Protein AF-A0A2E6MRX5-F1 (afdb_monomer_lite)

Structure (mmCIF, N/CA/C/O backbone):
data_AF-A0A2E6MRX5-F1
#
_entry.id   AF-A0A2E6MRX5-F1
#
loop_
_atom_site.group_PDB
_atom_site.id
_atom_site.type_symbol
_atom_site.label_atom_id
_atom_site.label_alt_id
_atom_sit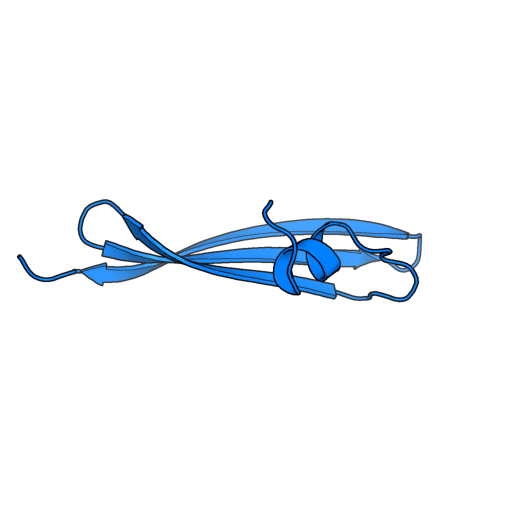e.label_comp_id
_atom_site.label_asym_id
_atom_site.label_entity_id
_atom_site.label_seq_id
_atom_site.pdbx_PDB_ins_code
_atom_site.Cartn_x
_atom_site.Cartn_y
_atom_site.Cartn_z
_atom_site.occupancy
_atom_site.B_iso_or_equiv
_atom_site.auth_seq_id
_atom_site.auth_comp_id
_atom_site.auth_asym_id
_atom_si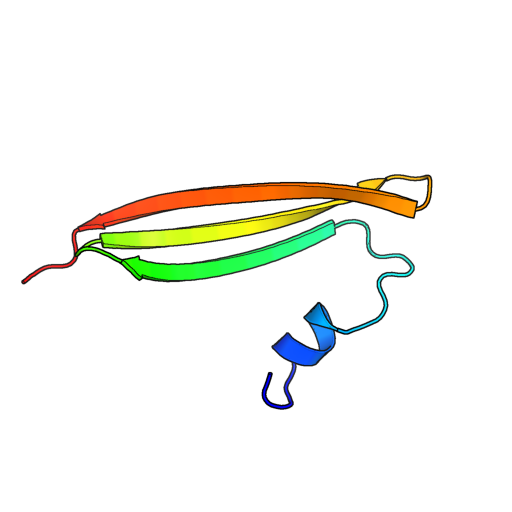te.auth_atom_id
_atom_site.pdbx_PDB_model_num
ATOM 1 N N . MET A 1 1 ? 10.812 4.850 4.672 1.00 77.06 1 MET A N 1
ATOM 2 C CA . MET A 1 1 ? 10.536 3.628 5.475 1.00 77.06 1 MET A CA 1
ATOM 3 C C . MET A 1 1 ? 11.853 3.070 6.024 1.00 77.06 1 MET A C 1
ATOM 5 O O . MET A 1 1 ? 12.897 3.467 5.517 1.00 77.06 1 MET A O 1
ATOM 9 N N . LYS A 1 2 ? 11.845 2.203 7.053 1.00 91.88 2 LYS A N 1
ATOM 10 C CA . LYS A 1 2 ? 13.061 1.442 7.425 1.00 91.88 2 LYS A CA 1
ATOM 11 C C . LYS A 1 2 ? 13.404 0.458 6.302 1.00 91.88 2 LYS A C 1
ATOM 13 O O . LYS A 1 2 ? 12.488 0.004 5.617 1.00 91.88 2 LYS A O 1
ATOM 18 N N . GLU A 1 3 ? 14.688 0.151 6.129 1.00 95.00 3 GLU A N 1
ATOM 19 C CA . GLU A 1 3 ? 15.113 -0.870 5.165 1.00 95.00 3 GLU A CA 1
ATOM 20 C C . GLU A 1 3 ? 14.435 -2.208 5.458 1.00 95.00 3 GLU A C 1
ATOM 22 O O . GLU A 1 3 ? 14.303 -2.614 6.616 1.00 95.00 3 GLU A O 1
ATOM 27 N N . GLY A 1 4 ? 13.971 -2.869 4.400 1.00 94.44 4 GLY A N 1
ATOM 28 C CA . GLY A 1 4 ? 13.272 -4.140 4.504 1.00 94.44 4 GLY A CA 1
ATOM 29 C C . GLY A 1 4 ? 12.416 -4.456 3.278 1.00 94.44 4 GLY A C 1
ATOM 30 O O . GLY A 1 4 ? 12.180 -3.586 2.438 1.00 94.44 4 GLY A O 1
ATOM 31 N N . PRO A 1 5 ? 11.890 -5.689 3.201 1.00 93.00 5 PRO A N 1
ATOM 32 C CA . PRO A 1 5 ? 11.222 -6.206 2.006 1.00 93.00 5 PRO A CA 1
ATOM 33 C C . PRO A 1 5 ? 10.019 -5.363 1.570 1.00 93.00 5 PRO A C 1
ATOM 35 O O . PRO A 1 5 ? 9.781 -5.194 0.378 1.00 93.00 5 PRO A O 1
ATOM 38 N N . MET A 1 6 ? 9.283 -4.777 2.521 1.00 91.94 6 MET A N 1
ATOM 39 C CA . MET A 1 6 ? 8.148 -3.911 2.197 1.00 91.94 6 MET A CA 1
ATOM 40 C C . MET A 1 6 ? 8.591 -2.606 1.526 1.00 91.94 6 MET A C 1
ATOM 42 O O . MET A 1 6 ? 7.960 -2.174 0.570 1.00 91.94 6 MET A O 1
ATOM 46 N N . LYS A 1 7 ? 9.684 -1.993 1.999 1.00 92.88 7 LYS A N 1
ATOM 47 C CA . LYS A 1 7 ? 10.248 -0.788 1.379 1.00 92.88 7 LYS A CA 1
ATOM 48 C C . LYS A 1 7 ? 10.732 -1.099 -0.036 1.00 92.88 7 LYS A C 1
ATOM 50 O O . LYS A 1 7 ? 10.370 -0.383 -0.959 1.00 92.88 7 LYS A O 1
ATOM 55 N N . SER A 1 8 ? 11.464 -2.200 -0.209 1.00 92.69 8 SER A N 1
ATOM 56 C CA . SER A 1 8 ? 11.983 -2.618 -1.516 1.00 92.69 8 SER A CA 1
ATOM 57 C C . SER A 1 8 ? 10.881 -2.871 -2.548 1.00 92.69 8 SER A C 1
ATOM 59 O O . SER A 1 8 ? 11.080 -2.573 -3.716 1.00 92.69 8 SER A O 1
ATOM 61 N N . MET A 1 9 ? 9.717 -3.384 -2.135 1.00 90.81 9 MET A N 1
ATOM 62 C CA . MET A 1 9 ? 8.579 -3.598 -3.042 1.00 90.81 9 MET A CA 1
ATOM 63 C C . MET A 1 9 ? 7.814 -2.312 -3.385 1.00 90.81 9 MET A C 1
ATOM 65 O O . MET A 1 9 ? 7.236 -2.224 -4.463 1.00 90.81 9 MET A O 1
ATOM 69 N N . VAL A 1 10 ? 7.777 -1.330 -2.476 1.00 89.50 10 VAL A N 1
ATOM 70 C CA . VAL A 1 10 ? 7.076 -0.049 -2.690 1.00 89.50 10 VAL A CA 1
ATOM 71 C C . VAL A 1 10 ? 7.923 0.933 -3.499 1.00 89.50 10 VAL A C 1
ATOM 73 O O . VAL A 1 10 ? 7.389 1.657 -4.330 1.00 89.50 10 VAL A O 1
ATOM 76 N N . GLU A 1 11 ? 9.229 0.973 -3.240 1.00 92.06 11 GLU A N 1
ATOM 77 C CA . GLU A 1 11 ? 10.171 1.907 -3.875 1.00 92.06 11 GLU A CA 1
ATOM 78 C C . GLU A 1 11 ? 10.927 1.280 -5.063 1.00 92.06 11 GLU A C 1
ATOM 80 O O . GLU A 1 11 ? 11.703 1.965 -5.725 1.00 92.06 11 GLU A O 1
ATOM 85 N N . GLY A 1 12 ? 10.740 -0.021 -5.311 1.00 90.75 12 GLY A N 1
ATOM 86 C CA . GLY A 1 12 ? 11.388 -0.755 -6.396 1.00 90.75 12 GLY A CA 1
ATOM 87 C C . GLY A 1 12 ? 10.827 -0.431 -7.781 1.00 90.75 12 GLY A C 1
ATOM 88 O O . GLY A 1 12 ? 9.775 0.193 -7.923 1.00 90.75 12 GLY A O 1
ATOM 8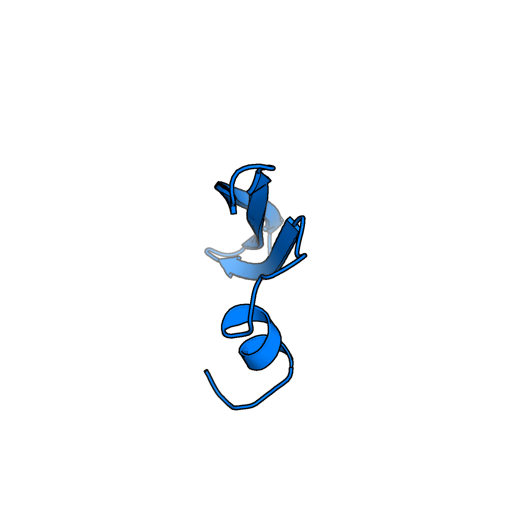9 N N . ASP A 1 13 ? 11.543 -0.891 -8.806 1.00 91.56 13 ASP A N 1
ATOM 90 C CA . ASP A 1 13 ? 11.113 -0.772 -10.197 1.00 91.56 13 ASP A CA 1
ATOM 91 C C . ASP A 1 13 ? 9.796 -1.527 -10.449 1.00 91.56 13 ASP A C 1
ATOM 93 O O . ASP A 1 13 ? 9.515 -2.570 -9.854 1.00 91.56 13 ASP A O 1
ATOM 97 N N . THR A 1 14 ? 8.984 -0.965 -11.337 1.00 91.56 14 THR A N 1
ATOM 98 C CA . THR A 1 14 ? 7.669 -1.482 -11.725 1.00 91.56 14 THR A CA 1
ATOM 99 C C . THR A 1 14 ? 7.649 -2.029 -13.152 1.00 91.56 14 THR A C 1
ATOM 101 O O . THR A 1 14 ? 6.597 -2.477 -13.611 1.00 91.56 14 THR A O 1
ATOM 104 N N . GLU A 1 15 ? 8.789 -2.051 -13.854 1.00 91.38 15 GLU A N 1
ATOM 105 C CA . GLU A 1 15 ? 8.907 -2.694 -15.164 1.00 91.38 15 GLU A CA 1
ATOM 106 C C . GLU A 1 15 ? 8.435 -4.161 -15.107 1.00 91.38 15 GLU A C 1
ATOM 108 O O . GLU A 1 15 ? 8.857 -4.960 -14.270 1.00 91.38 15 GLU A O 1
ATOM 113 N N . GLY A 1 16 ? 7.490 -4.515 -15.984 1.00 92.06 16 GLY A N 1
ATOM 114 C CA . GLY A 1 16 ? 6.885 -5.850 -16.039 1.00 92.06 16 GLY A CA 1
ATOM 115 C C . GLY A 1 16 ? 5.864 -6.161 -14.935 1.00 92.06 16 GLY A C 1
ATOM 116 O O . GLY A 1 16 ? 5.249 -7.231 -14.958 1.00 92.06 16 GLY A O 1
ATOM 117 N N . VAL A 1 17 ? 5.623 -5.249 -13.989 1.00 94.12 17 VAL A N 1
ATOM 118 C CA . VAL A 1 17 ? 4.613 -5.436 -12.942 1.00 94.12 17 VAL A CA 1
ATOM 119 C C . VAL A 1 17 ? 3.228 -5.135 -13.503 1.00 94.12 17 VAL A C 1
ATOM 121 O O . VAL A 1 17 ? 2.929 -4.026 -13.924 1.00 94.12 17 VAL A O 1
ATOM 124 N N . VAL A 1 18 ? 2.339 -6.127 -13.475 1.00 95.69 18 VAL A N 1
ATOM 125 C CA . VAL A 1 18 ? 0.958 -5.965 -13.966 1.00 95.69 18 VAL A CA 1
ATOM 126 C C . VAL A 1 18 ? 0.003 -5.443 -12.894 1.00 95.69 18 VAL A C 1
ATOM 128 O O . VAL A 1 18 ? -1.025 -4.850 -13.211 1.00 95.69 18 VAL A O 1
ATOM 131 N N . LYS A 1 19 ? 0.315 -5.669 -11.614 1.00 96.19 19 LYS A N 1
ATOM 132 C CA . LYS A 1 19 ? -0.543 -5.296 -10.487 1.00 96.19 19 LYS A CA 1
ATOM 133 C C . LYS A 1 19 ? 0.248 -5.234 -9.184 1.00 96.19 19 LYS A C 1
ATOM 135 O O . LYS A 1 19 ? 1.046 -6.127 -8.914 1.00 96.19 19 LYS A O 1
ATOM 140 N N . GLN A 1 20 ? -0.043 -4.243 -8.346 1.00 96.31 20 GLN A N 1
ATOM 141 C CA . GLN A 1 20 ? 0.418 -4.191 -6.957 1.00 96.31 20 GLN A CA 1
ATOM 142 C C . GLN A 1 20 ? -0.779 -4.095 -6.014 1.00 96.31 20 GLN A C 1
ATOM 144 O O . GLN A 1 20 ? -1.741 -3.373 -6.277 1.00 96.31 20 GLN A O 1
ATOM 149 N N . GLU A 1 21 ? -0.718 -4.818 -4.899 1.00 97.00 21 GLU A N 1
ATOM 150 C CA . GLU A 1 21 ? -1.708 -4.728 -3.830 1.00 97.00 21 GLU A CA 1
ATOM 151 C C . GLU A 1 21 ? -1.006 -4.484 -2.497 1.00 97.00 21 GLU A C 1
ATOM 153 O O . GLU A 1 21 ? -0.107 -5.227 -2.107 1.00 97.00 21 GLU A O 1
ATOM 158 N N . PHE A 1 22 ? -1.451 -3.456 -1.783 1.00 96.44 22 PHE A N 1
ATOM 159 C CA . PHE A 1 22 ? -0.985 -3.135 -0.446 1.00 96.44 22 PHE A CA 1
ATOM 160 C C . PHE A 1 22 ? -2.146 -3.266 0.526 1.00 96.44 22 PHE A C 1
ATOM 162 O O . PHE A 1 22 ? -3.092 -2.482 0.473 1.00 96.44 22 PHE A O 1
ATOM 169 N N . ILE A 1 23 ? -2.092 -4.277 1.391 1.00 97.38 23 ILE A N 1
ATOM 170 C CA . ILE A 1 23 ? -3.153 -4.574 2.353 1.00 97.38 23 ILE A CA 1
ATOM 171 C C . ILE A 1 23 ? -2.623 -4.311 3.756 1.00 97.38 23 ILE A C 1
ATOM 173 O O . ILE A 1 23 ? -1.604 -4.865 4.166 1.00 97.38 23 ILE A O 1
ATOM 177 N N . GLN A 1 24 ? -3.347 -3.490 4.503 1.00 96.81 24 GLN A N 1
ATOM 178 C CA . GLN A 1 24 ? -3.104 -3.222 5.908 1.00 96.81 24 GLN A CA 1
ATOM 179 C C . GLN A 1 24 ? -4.355 -3.544 6.712 1.00 96.81 24 GLN A C 1
ATOM 181 O O . GLN A 1 24 ? -5.478 -3.322 6.269 1.00 96.81 24 GLN A O 1
ATOM 186 N N . TYR A 1 25 ? -4.148 -4.026 7.930 1.00 97.81 25 TYR A N 1
ATOM 187 C CA . TYR A 1 25 ? -5.206 -4.160 8.918 1.00 97.81 25 TYR A CA 1
ATOM 188 C C . TYR A 1 25 ? -4.937 -3.141 10.017 1.00 97.81 25 TYR A C 1
ATOM 190 O O . TYR A 1 25 ? -3.890 -3.178 10.666 1.00 97.81 25 TYR A O 1
ATOM 198 N N . ARG A 1 26 ? -5.862 -2.203 10.206 1.00 96.94 26 ARG A N 1
ATOM 199 C CA . ARG A 1 26 ? -5.716 -1.085 11.135 1.00 96.94 26 ARG A CA 1
ATOM 200 C C . ARG A 1 26 ? -6.788 -1.149 12.209 1.00 96.94 26 ARG A C 1
ATOM 202 O O . ARG A 1 26 ? -7.963 -1.348 11.918 1.00 96.94 26 ARG A O 1
ATOM 209 N N . LYS A 1 27 ? -6.385 -0.927 13.460 1.00 96.56 27 LYS A N 1
ATOM 210 C CA . LYS A 1 27 ? -7.319 -0.566 14.531 1.00 96.56 27 LYS A CA 1
ATOM 211 C C . LYS A 1 27 ? -7.653 0.921 14.380 1.00 96.56 27 LYS A C 1
ATOM 213 O O . LYS A 1 27 ? -6.750 1.750 14.483 1.00 96.56 27 LYS A O 1
ATOM 218 N N . LYS A 1 28 ? -8.910 1.263 14.106 1.00 94.12 28 LYS A N 1
ATOM 219 C CA . LYS A 1 28 ? -9.380 2.631 13.830 1.00 94.12 28 LYS A CA 1
ATOM 220 C C . LYS A 1 28 ? -10.758 2.805 14.458 1.00 94.12 28 LYS A C 1
ATOM 222 O O . LYS A 1 28 ? -11.661 2.039 14.151 1.00 94.12 28 LYS A O 1
ATOM 227 N N . ASN A 1 29 ? -10.915 3.783 15.351 1.00 92.94 29 ASN A N 1
ATOM 228 C CA . ASN A 1 29 ? -12.199 4.116 15.990 1.00 92.94 29 ASN A CA 1
ATOM 229 C C . ASN A 1 29 ? -12.930 2.905 16.611 1.00 92.94 29 ASN A C 1
ATOM 231 O O . ASN A 1 29 ? -14.123 2.718 16.397 1.00 92.94 29 ASN A O 1
ATOM 235 N N . GLY A 1 30 ? -12.205 2.044 17.334 1.00 96.12 30 GLY A N 1
ATOM 236 C CA . GLY A 1 30 ? -12.787 0.839 17.942 1.00 96.12 30 GLY A CA 1
ATOM 237 C C . GLY A 1 30 ? -13.155 -0.267 16.945 1.00 96.12 30 GLY A C 1
ATOM 238 O O . GLY A 1 30 ? -13.819 -1.221 17.323 1.00 96.12 30 GLY A O 1
ATOM 239 N N . MET A 1 31 ? -12.721 -0.175 15.687 1.00 97.38 31 MET A N 1
ATOM 240 C CA . MET A 1 31 ? -12.922 -1.194 14.655 1.00 97.38 31 MET A CA 1
ATOM 241 C C . MET A 1 31 ? -11.579 -1.747 14.176 1.00 97.38 31 MET A C 1
ATOM 243 O O . MET A 1 31 ? -10.596 -1.012 14.067 1.00 97.38 31 MET A O 1
ATOM 247 N N . LEU A 1 32 ? -11.535 -3.036 13.847 1.00 97.94 32 LEU A N 1
ATOM 248 C CA . LEU A 1 32 ? -10.548 -3.581 12.925 1.00 97.94 32 LEU A CA 1
ATOM 249 C C . LEU A 1 32 ? -11.024 -3.280 11.508 1.00 97.94 32 LEU A C 1
ATOM 251 O O . LEU A 1 32 ? -12.150 -3.620 11.149 1.00 97.94 32 LEU A O 1
ATOM 255 N N . VAL A 1 33 ? -10.162 -2.668 10.713 1.00 98.19 33 VAL A N 1
ATOM 256 C CA . VAL A 1 33 ? -10.472 -2.223 9.359 1.00 98.19 33 VAL A CA 1
ATOM 257 C C . VAL A 1 33 ? -9.398 -2.743 8.413 1.00 98.19 33 VAL A C 1
ATOM 259 O O . VAL A 1 33 ? -8.210 -2.669 8.733 1.00 98.19 33 VAL A O 1
ATOM 262 N N . ARG A 1 34 ? -9.801 -3.298 7.269 1.00 98.38 34 ARG A N 1
ATOM 263 C CA . ARG A 1 34 ? -8.901 -3.678 6.180 1.00 98.38 34 ARG A CA 1
ATOM 264 C C . ARG A 1 34 ? -8.811 -2.525 5.190 1.00 98.38 34 ARG A C 1
ATOM 266 O O . ARG A 1 34 ? -9.774 -2.221 4.497 1.00 98.38 34 ARG A O 1
ATOM 273 N N . GLU A 1 35 ? -7.634 -1.925 5.111 1.00 98.19 35 GLU A N 1
ATOM 274 C CA . GLU A 1 35 ? -7.288 -0.903 4.129 1.00 98.19 35 GLU A CA 1
ATOM 275 C C . GLU A 1 35 ? -6.535 -1.586 2.984 1.00 98.19 35 GLU A C 1
ATOM 277 O O . GLU A 1 35 ? -5.497 -2.213 3.212 1.00 98.19 35 GLU A O 1
ATOM 282 N N . LYS A 1 36 ? -7.039 -1.489 1.754 1.00 98.31 36 LYS A N 1
ATOM 283 C CA . LYS A 1 36 ? -6.390 -2.059 0.568 1.00 98.31 36 LYS A CA 1
ATOM 284 C C . LYS A 1 36 ? -6.183 -0.979 -0.484 1.00 98.31 36 LYS A C 1
ATOM 286 O O . LYS A 1 36 ? -7.152 -0.391 -0.949 1.00 98.31 36 LYS A O 1
ATOM 291 N N . THR A 1 37 ? -4.941 -0.778 -0.908 1.00 97.94 37 THR A N 1
ATOM 292 C CA . THR A 1 37 ? -4.606 0.001 -2.107 1.00 97.94 37 THR A CA 1
ATOM 293 C C . THR A 1 37 ? -4.241 -0.961 -3.226 1.00 97.94 37 THR A C 1
ATOM 295 O O . THR A 1 37 ? -3.455 -1.886 -3.020 1.00 97.94 37 THR A O 1
ATOM 298 N N . VAL A 1 38 ? -4.818 -0.767 -4.406 1.00 97.94 38 VAL A N 1
ATOM 299 C CA . VAL A 1 38 ? -4.540 -1.554 -5.609 1.00 97.94 38 VAL A CA 1
ATOM 300 C C . VAL A 1 38 ? -4.049 -0.621 -6.690 1.00 97.94 38 VAL A C 1
ATOM 302 O O . VAL A 1 38 ? -4.752 0.330 -7.005 1.00 97.94 38 VAL A O 1
ATOM 305 N N . ARG A 1 39 ? -2.903 -0.943 -7.283 1.00 97.25 39 ARG A N 1
ATOM 306 C CA . ARG A 1 39 ? -2.438 -0.360 -8.538 1.00 97.25 39 ARG A CA 1
ATOM 307 C C . ARG A 1 39 ? -2.584 -1.386 -9.645 1.00 97.25 39 ARG A C 1
ATOM 309 O O . ARG A 1 39 ? -2.032 -2.483 -9.540 1.00 97.25 39 ARG A O 1
ATOM 316 N N . GLN A 1 40 ? -3.319 -1.039 -10.692 1.00 97.69 40 GLN A N 1
ATOM 317 C CA . GLN A 1 40 ? -3.473 -1.853 -11.890 1.00 97.69 40 GLN A CA 1
ATOM 318 C C . GLN A 1 40 ? -2.773 -1.153 -13.050 1.00 97.69 40 GLN A C 1
ATOM 320 O O . GLN A 1 40 ? -3.224 -0.094 -13.484 1.00 97.69 40 GLN A O 1
ATOM 325 N N . PHE A 1 41 ? -1.693 -1.749 -13.548 1.00 96.50 41 PHE A N 1
ATOM 326 C CA . PHE A 1 41 ? -0.973 -1.219 -14.700 1.00 96.50 41 PHE A CA 1
ATOM 327 C C . PHE A 1 41 ? -1.719 -1.559 -15.990 1.00 96.50 41 PHE A C 1
ATOM 329 O O . PHE A 1 41 ? -2.362 -2.609 -16.104 1.00 96.50 41 PHE A O 1
ATOM 336 N N . GLN A 1 42 ? -1.634 -0.640 -16.940 1.00 94.94 42 GLN A N 1
ATOM 337 C CA . GLN A 1 42 ? -2.198 -0.724 -18.275 1.00 94.94 42 GLN A CA 1
ATOM 338 C C . GLN A 1 42 ? -1.095 -1.049 -19.283 1.00 94.94 42 GLN 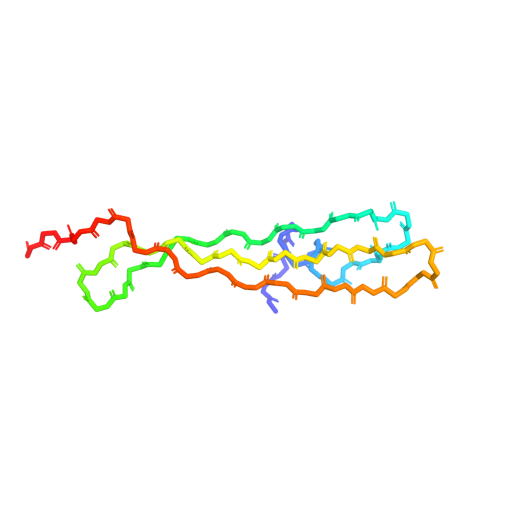A C 1
ATOM 340 O O . GLN A 1 42 ? 0.092 -0.826 -19.046 1.00 94.94 42 GLN A O 1
ATOM 345 N N . SER A 1 43 ? -1.483 -1.542 -20.458 1.00 91.56 43 SER A N 1
ATOM 346 C CA . SER A 1 43 ? -0.535 -1.941 -21.508 1.00 91.56 43 SER A CA 1
ATOM 347 C C . SER A 1 43 ? 0.322 -0.794 -22.059 1.00 91.56 43 SER A C 1
ATOM 349 O O . SER A 1 43 ? 1.322 -1.050 -22.718 1.00 91.56 43 SER A O 1
ATOM 351 N N . ASN A 1 44 ? -0.071 0.461 -21.829 1.00 92.00 44 ASN A N 1
ATOM 352 C CA . ASN A 1 44 ? 0.658 1.660 -22.252 1.00 92.00 44 ASN A CA 1
ATOM 353 C C . ASN A 1 44 ? 1.636 2.191 -21.185 1.00 92.00 44 ASN A C 1
ATOM 355 O O . ASN A 1 44 ? 2.205 3.261 -21.382 1.00 92.00 44 ASN A O 1
ATOM 359 N N . GLY A 1 45 ? 1.809 1.482 -20.064 1.00 87.56 45 GLY A N 1
ATOM 360 C CA . GLY A 1 45 ? 2.658 1.905 -18.947 1.00 87.56 45 GLY A CA 1
ATOM 361 C C . GLY A 1 45 ? 1.983 2.855 -17.952 1.00 87.56 45 GLY A C 1
ATOM 362 O O . GLY A 1 45 ? 2.585 3.185 -16.934 1.00 87.56 45 GLY A O 1
ATOM 363 N N . ASP A 1 46 ? 0.740 3.270 -18.209 1.00 94.75 46 ASP A N 1
ATOM 364 C CA . ASP A 1 46 ? -0.074 4.013 -17.245 1.00 94.75 46 ASP A CA 1
ATOM 365 C C . ASP A 1 46 ? -0.681 3.067 -16.194 1.00 94.75 46 ASP A C 1
ATOM 367 O O . ASP A 1 46 ? -0.592 1.841 -16.310 1.00 94.75 46 ASP A O 1
ATOM 371 N N . TYR A 1 47 ? -1.323 3.607 -15.163 1.00 96.12 47 TYR A N 1
ATOM 372 C CA . TYR A 1 47 ? -1.979 2.808 -14.135 1.00 96.12 47 TYR A CA 1
ATOM 373 C C . TYR A 1 47 ? -3.233 3.472 -13.564 1.00 96.12 47 TYR A C 1
ATOM 375 O O . TYR A 1 47 ? -3.374 4.689 -13.533 1.00 96.12 47 TYR A O 1
ATOM 383 N N . ASN A 1 48 ? -4.138 2.642 -13.045 1.00 97.88 48 ASN A N 1
ATOM 384 C CA . ASN A 1 48 ? -5.244 3.084 -12.202 1.00 97.88 48 ASN A CA 1
ATOM 385 C C . ASN A 1 48 ? -5.020 2.622 -10.768 1.00 97.88 48 ASN A C 1
ATOM 387 O O . ASN A 1 48 ? -4.779 1.435 -10.525 1.00 97.88 48 ASN A O 1
ATOM 391 N N . ASP A 1 49 ? -5.188 3.548 -9.830 1.00 97.88 49 ASP A N 1
ATOM 392 C CA . ASP A 1 49 ? -5.170 3.247 -8.406 1.00 97.88 49 ASP A CA 1
ATOM 393 C C . ASP A 1 49 ? -6.597 3.174 -7.847 1.00 97.88 49 ASP A C 1
ATOM 395 O O . ASP A 1 49 ? -7.495 3.925 -8.226 1.00 97.88 49 ASP A O 1
ATOM 399 N N . SER A 1 50 ? -6.826 2.242 -6.928 1.00 98.31 50 SER A N 1
ATOM 400 C CA . SER A 1 50 ? -8.079 2.095 -6.187 1.00 98.31 50 SER A CA 1
ATOM 401 C C . SER A 1 5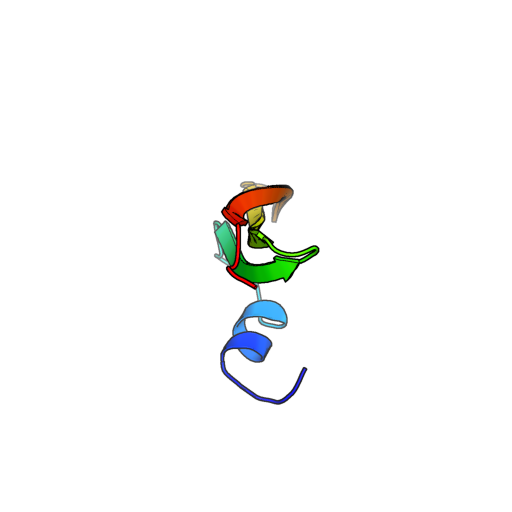0 ? -7.785 1.885 -4.712 1.00 98.31 50 SER A C 1
ATOM 403 O O . SER A 1 50 ? -6.872 1.140 -4.356 1.00 98.31 50 SER A O 1
ATOM 405 N N . TYR A 1 51 ? -8.581 2.512 -3.852 1.00 98.19 51 TYR A N 1
ATOM 406 C CA . TYR A 1 51 ? -8.488 2.366 -2.405 1.00 98.19 51 TYR A CA 1
ATOM 407 C C . TYR A 1 51 ? -9.796 1.809 -1.841 1.00 98.19 51 TYR A C 1
ATOM 409 O O . TYR A 1 51 ? -10.881 2.224 -2.244 1.00 98.19 51 TYR A O 1
ATOM 417 N N . TYR A 1 52 ? -9.673 0.879 -0.900 1.00 98.12 52 TYR A N 1
ATOM 418 C CA . TYR A 1 52 ? -10.776 0.231 -0.205 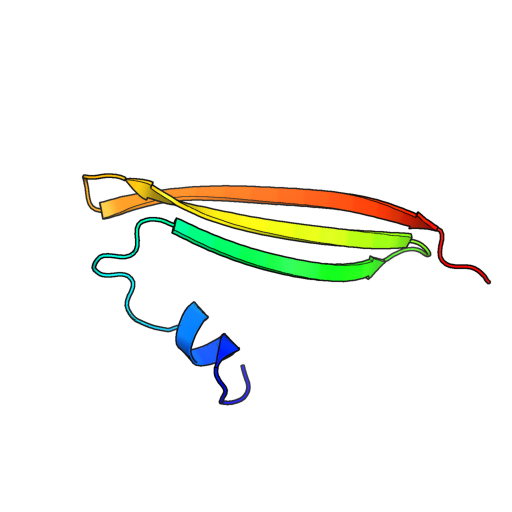1.00 98.12 52 TYR A CA 1
ATOM 419 C C . TYR A 1 52 ? -10.553 0.368 1.304 1.00 98.12 52 TYR A C 1
ATOM 421 O O . TYR A 1 52 ? -9.471 0.039 1.793 1.00 98.12 52 TYR A O 1
ATOM 429 N N . ASP A 1 53 ? -11.579 0.823 2.024 1.00 97.44 53 ASP A N 1
ATOM 430 C CA . ASP A 1 53 ? -11.628 0.895 3.490 1.00 97.44 53 ASP A CA 1
ATOM 431 C C . ASP A 1 53 ? -12.786 0.011 3.959 1.00 97.44 53 ASP A C 1
ATOM 433 O O . ASP A 1 53 ? -13.954 0.359 3.783 1.00 97.44 53 ASP A O 1
ATOM 437 N N . GLU A 1 54 ? -12.479 -1.175 4.477 1.00 98.00 54 GLU A N 1
ATOM 438 C CA . GLU A 1 54 ? -13.482 -2.184 4.815 1.00 98.00 54 GLU A CA 1
ATOM 439 C C . GLU A 1 54 ? -13.491 -2.462 6.322 1.00 98.00 54 GLU A C 1
ATOM 441 O O . GLU A 1 54 ? -12.578 -3.113 6.846 1.00 98.00 54 GLU A O 1
ATOM 446 N N . PRO A 1 55 ? -14.512 -1.990 7.053 1.00 97.19 55 PRO A N 1
ATOM 447 C CA . PRO A 1 55 ? -14.692 -2.348 8.452 1.00 97.19 55 PRO A CA 1
ATOM 448 C C . PRO A 1 55 ? -14.949 -3.853 8.583 1.00 97.19 55 PRO A C 1
ATOM 450 O O . PRO A 1 55 ? -15.850 -4.384 7.941 1.00 97.19 55 PRO A O 1
ATOM 453 N N . LEU A 1 56 ? -14.179 -4.538 9.430 1.00 97.50 56 LEU A N 1
ATOM 454 C CA . LEU A 1 56 ? -14.279 -5.990 9.609 1.00 97.50 56 LEU A CA 1
ATOM 455 C C . LEU A 1 56 ? -15.019 -6.371 10.887 1.00 97.50 56 LEU A C 1
ATOM 457 O O . LEU A 1 56 ? -15.953 -7.165 10.858 1.00 97.50 56 LEU A O 1
ATOM 461 N N . VAL A 1 57 ? -14.582 -5.836 12.029 1.00 97.50 57 VAL A N 1
ATOM 462 C CA . VAL A 1 57 ? -15.148 -6.195 13.336 1.00 97.50 57 VAL A CA 1
ATOM 463 C C . VAL A 1 57 ? -14.956 -5.068 14.341 1.00 97.50 57 VAL A C 1
ATOM 465 O O . VAL A 1 57 ? -13.940 -4.372 14.306 1.00 97.50 57 VAL A O 1
ATOM 468 N N . LYS A 1 58 ? -15.914 -4.897 15.256 1.00 97.12 58 LYS A N 1
ATOM 469 C CA . LYS A 1 58 ? -15.741 -4.028 16.423 1.00 97.12 58 LYS A CA 1
ATOM 470 C C . LYS A 1 58 ? -14.760 -4.684 17.389 1.00 97.12 58 LYS A C 1
ATOM 472 O O . LYS A 1 58 ? -14.925 -5.840 17.768 1.00 97.12 58 LYS A O 1
ATOM 477 N N . LEU A 1 59 ? -13.725 -3.954 17.765 1.00 95.31 59 LEU A N 1
ATOM 478 C CA . LEU A 1 59 ? -12.798 -4.368 18.804 1.00 95.31 59 LEU A CA 1
ATOM 479 C C . LEU A 1 59 ? -13.527 -4.269 20.147 1.00 95.31 59 LEU A C 1
ATOM 481 O O . LEU A 1 59 ? -14.249 -3.299 20.379 1.00 95.31 59 LEU A O 1
ATOM 485 N N . GLY A 1 60 ? -13.384 -5.294 20.987 1.00 87.94 60 GLY A N 1
ATOM 486 C CA . GLY A 1 60 ? -13.902 -5.254 22.355 1.00 87.94 60 GLY A CA 1
ATOM 487 C C . GLY A 1 60 ? -13.266 -4.121 23.160 1.00 87.94 60 GLY A C 1
ATOM 488 O O . GLY A 1 60 ? -12.191 -3.637 22.788 1.00 87.94 60 GLY A O 1
ATOM 489 N N . ASP A 1 61 ? -13.957 -3.717 24.225 1.00 69.38 61 ASP A N 1
ATOM 490 C CA . ASP A 1 61 ? -13.444 -2.767 25.219 1.00 69.38 61 ASP A CA 1
ATOM 491 C C . ASP A 1 61 ? -12.221 -3.336 25.963 1.00 69.38 61 ASP A C 1
ATOM 493 O O . ASP A 1 61 ? -12.203 -4.562 26.238 1.00 69.38 61 ASP A O 1
#

Sequence (61 aa):
MKEGPMKSMVEGDTEGVVKQEFIQYRKKNGMLVREKTVRQFQSNGDYNDSYYDEPLVKLGD

Secondary structure (DSSP, 8-state):
--SSHHHHHHHS--TT--EEEEEEEEEETTEEEEEEEEEEE-TTS-EEEEEEEEEEEEPP-

pLDDT: mean 94.48, std 4.88, range [69.38, 98.38]

Radius of gyration: 14.89 Å; chains: 1; bounding box: 31×10×48 Å

Foldseek 3Di:
DPDDDVCCVVVDDCVVPQKDKDWDFDCDPQFTWIWIWMWGADPVRDIDIDIDIGTDGGHDD